Protein AF-A0A3B0T6T6-F1 (afdb_monomer_lite)

Organism: NCBI:txid652676

pLDDT: mean 90.95, std 6.98, range [54.53, 97.38]

Structure (mmCIF, N/CA/C/O backbone):
data_AF-A0A3B0T6T6-F1
#
_entry.id   AF-A0A3B0T6T6-F1
#
loop_
_atom_site.group_PDB
_atom_site.id
_atom_site.type_symbol
_atom_site.label_atom_id
_atom_site.label_alt_id
_atom_site.label_comp_id
_atom_site.label_asym_id
_atom_site.label_entity_id
_atom_site.label_seq_id
_atom_site.pdbx_PDB_ins_code
_atom_site.Cartn_x
_atom_site.Cartn_y
_atom_site.Cartn_z
_atom_site.occupancy
_atom_site.B_iso_or_equiv
_atom_site.auth_seq_id
_atom_site.auth_comp_id
_atom_site.auth_asym_id
_atom_site.auth_atom_id
_atom_site.pdbx_PDB_model_num
ATOM 1 N N . MET A 1 1 ? -4.898 -7.803 -1.084 1.00 91.06 1 MET A N 1
ATOM 2 C CA . MET A 1 1 ? -4.717 -6.424 -1.592 1.00 91.06 1 MET A CA 1
ATOM 3 C C . MET A 1 1 ? -5.351 -6.279 -2.973 1.00 91.06 1 MET A C 1
ATOM 5 O O . MET A 1 1 ? -5.442 -7.237 -3.729 1.00 91.06 1 MET A O 1
ATOM 9 N N . LYS A 1 2 ? -5.809 -5.079 -3.348 1.00 90.06 2 LYS A N 1
ATOM 10 C CA . LYS A 1 2 ? -6.335 -4.778 -4.690 1.00 90.06 2 LYS A CA 1
ATOM 11 C C . LYS A 1 2 ? -5.731 -3.496 -5.231 1.00 90.06 2 LYS A C 1
ATOM 13 O O . LYS A 1 2 ? -5.744 -2.468 -4.557 1.00 90.06 2 LYS A O 1
ATOM 18 N N . LEU A 1 3 ? -5.292 -3.536 -6.482 1.00 90.25 3 LEU A N 1
ATOM 19 C CA . LEU A 1 3 ? -4.770 -2.369 -7.177 1.00 90.25 3 LEU A CA 1
ATOM 20 C C . LEU A 1 3 ? -5.747 -1.898 -8.251 1.00 90.25 3 LEU A C 1
A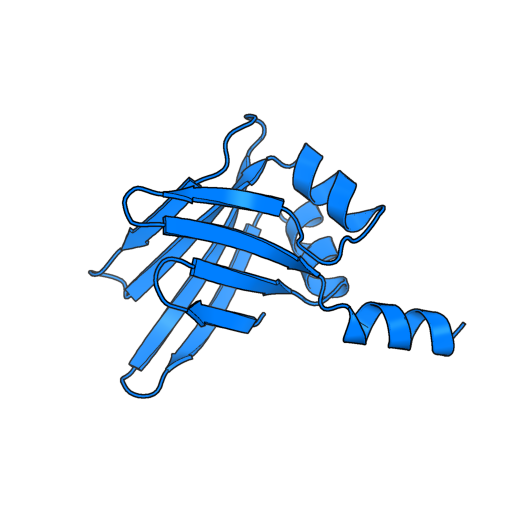TOM 22 O O . LEU A 1 3 ? -6.268 -2.688 -9.037 1.00 90.25 3 LEU A O 1
ATOM 26 N N . LYS A 1 4 ? -5.993 -0.591 -8.287 1.00 89.69 4 LYS A N 1
ATOM 27 C CA . LYS A 1 4 ? -6.828 0.055 -9.294 1.00 89.69 4 LYS A CA 1
ATOM 28 C C . LYS A 1 4 ? -6.023 1.116 -10.025 1.00 89.69 4 LYS A C 1
ATOM 30 O O . LYS A 1 4 ? -5.496 2.036 -9.407 1.00 89.69 4 LYS A O 1
ATOM 35 N N . PHE A 1 5 ? -6.027 1.018 -11.347 1.00 87.75 5 PHE A N 1
ATOM 36 C CA . PHE A 1 5 ? -5.450 2.016 -12.234 1.00 87.75 5 PHE A CA 1
ATOM 37 C C . PHE A 1 5 ? -6.553 2.851 -12.879 1.00 87.75 5 PHE A C 1
ATOM 39 O O . PHE A 1 5 ? -7.545 2.322 -13.383 1.00 87.75 5 PHE A O 1
ATOM 46 N N . ALA A 1 6 ? -6.366 4.162 -12.869 1.00 87.81 6 ALA A N 1
ATOM 47 C CA . ALA A 1 6 ? -7.103 5.123 -13.668 1.00 87.81 6 ALA A CA 1
ATOM 48 C C . ALA A 1 6 ? -6.113 6.147 -14.237 1.00 87.81 6 ALA A C 1
ATOM 50 O O . ALA A 1 6 ? -4.972 6.249 -13.788 1.00 87.81 6 ALA A O 1
ATOM 51 N N . THR A 1 7 ? -6.525 6.903 -15.252 1.00 88.12 7 THR A N 1
ATOM 52 C CA . THR A 1 7 ? -5.667 7.930 -15.853 1.00 88.12 7 THR A CA 1
ATOM 53 C C . THR A 1 7 ? -5.196 8.921 -14.787 1.00 88.12 7 THR A C 1
ATOM 55 O O . THR A 1 7 ? -6.017 9.597 -14.169 1.00 88.12 7 THR A O 1
ATOM 58 N N . GLY A 1 8 ? -3.881 8.980 -14.557 1.00 87.56 8 GLY A N 1
ATOM 59 C CA . GLY A 1 8 ? -3.271 9.839 -13.539 1.00 87.56 8 GLY A CA 1
ATOM 60 C C . GLY A 1 8 ? -3.567 9.438 -12.087 1.00 87.56 8 GLY A C 1
ATOM 61 O O . GLY A 1 8 ? -3.300 10.235 -11.191 1.00 87.56 8 GLY A O 1
ATOM 62 N N . HIS A 1 9 ? -4.122 8.245 -11.827 1.00 91.69 9 HIS A N 1
ATOM 63 C CA . HIS A 1 9 ? -4.420 7.776 -10.469 1.00 91.69 9 HIS A CA 1
ATOM 64 C C . HIS A 1 9 ? -4.129 6.286 -10.274 1.00 91.69 9 HIS A C 1
ATOM 66 O O . HIS A 1 9 ? -4.663 5.436 -10.987 1.00 91.69 9 HIS A O 1
ATOM 72 N N . VAL A 1 10 ? -3.336 5.969 -9.250 1.00 92.00 10 VAL A N 1
ATOM 73 C CA . VAL A 1 10 ? -3.106 4.595 -8.783 1.00 92.00 10 VAL A CA 1
ATOM 74 C C . VAL A 1 10 ? -3.644 4.440 -7.363 1.00 92.00 10 VAL A C 1
ATOM 76 O O . VAL A 1 10 ? -3.260 5.177 -6.464 1.00 92.00 10 VAL A O 1
ATOM 79 N N . SER A 1 11 ? -4.543 3.489 -7.129 1.00 92.94 11 SER A N 1
ATOM 80 C CA . SER A 1 11 ? -5.129 3.263 -5.805 1.00 92.94 11 SER A CA 1
ATOM 81 C C . SER A 1 11 ? -4.865 1.844 -5.328 1.00 92.94 11 SER A C 1
ATOM 83 O O . SER A 1 11 ? -5.239 0.884 -6.000 1.00 92.94 11 SER A O 1
ATOM 85 N N . VAL A 1 12 ? -4.265 1.734 -4.146 1.00 94.25 12 VAL A N 1
ATOM 86 C CA . VAL A 1 12 ? -4.123 0.500 -3.379 1.00 94.25 12 VAL A CA 1
ATOM 87 C C . VAL A 1 12 ? -5.276 0.428 -2.386 1.00 94.25 12 VAL A C 1
ATOM 89 O O . VAL A 1 12 ? -5.503 1.349 -1.599 1.00 94.25 12 VAL A O 1
ATOM 92 N N . ARG A 1 13 ? -6.018 -0.674 -2.425 1.00 94.00 13 ARG A N 1
ATOM 93 C CA . ARG A 1 13 ? -7.007 -1.018 -1.410 1.00 94.00 13 ARG A CA 1
ATOM 94 C C . ARG A 1 13 ? -6.575 -2.268 -0.677 1.00 94.00 13 ARG A C 1
ATOM 96 O O . ARG A 1 13 ? -6.262 -3.271 -1.313 1.00 94.00 13 ARG A O 1
ATOM 103 N N . VAL A 1 14 ? -6.591 -2.193 0.640 1.00 94.56 14 VAL A N 1
ATOM 104 C CA . VAL A 1 14 ? -6.263 -3.309 1.526 1.00 94.56 14 VAL A CA 1
ATOM 105 C C . VAL A 1 14 ? -7.461 -3.634 2.402 1.00 94.56 14 VAL A C 1
ATOM 107 O O . VAL A 1 14 ? -8.296 -2.770 2.678 1.00 94.56 14 VAL A O 1
ATOM 110 N N . GLU A 1 15 ? -7.568 -4.884 2.819 1.00 94.56 15 GLU A N 1
ATOM 111 C CA . GLU A 1 15 ? -8.506 -5.272 3.870 1.00 94.56 15 GLU A CA 1
ATOM 112 C C . GLU A 1 15 ? -8.046 -4.716 5.224 1.00 94.56 15 GLU A C 1
ATOM 114 O O . GLU A 1 15 ? -6.889 -4.321 5.404 1.00 94.56 15 GLU A O 1
ATOM 119 N N . LEU A 1 16 ? -8.944 -4.672 6.207 1.00 92.81 16 LEU A N 1
ATOM 120 C CA . LEU A 1 16 ? -8.608 -4.169 7.535 1.00 92.81 16 LEU A CA 1
ATOM 121 C C . LEU A 1 16 ? -7.506 -5.015 8.190 1.00 92.81 16 LEU A C 1
ATOM 123 O O . LEU A 1 16 ? -6.607 -4.463 8.822 1.00 92.81 16 LEU A O 1
ATOM 127 N N . ALA A 1 17 ? -7.548 -6.337 8.009 1.00 93.56 17 ALA A N 1
ATOM 128 C CA . ALA A 1 17 ? -6.528 -7.255 8.517 1.00 93.56 17 ALA A CA 1
ATOM 129 C C . ALA A 1 17 ? -5.151 -7.006 7.874 1.00 93.56 17 ALA A C 1
ATOM 131 O O . ALA A 1 17 ? -4.137 -6.975 8.565 1.00 93.56 17 ALA A O 1
ATOM 132 N N . GLU A 1 18 ? -5.116 -6.745 6.568 1.00 95.38 18 GLU A N 1
ATOM 133 C CA . GLU A 1 18 ? -3.890 -6.405 5.838 1.00 95.38 18 GLU A CA 1
ATOM 134 C C . GLU A 1 18 ? -3.313 -5.059 6.291 1.00 95.38 18 GLU A C 1
ATOM 136 O O . GLU A 1 18 ? -2.101 -4.913 6.419 1.00 95.38 18 GLU A O 1
ATOM 141 N N . MET A 1 19 ? -4.169 -4.077 6.590 1.00 94.94 19 MET A N 1
ATOM 142 C CA . MET A 1 19 ? -3.736 -2.795 7.151 1.00 94.94 19 MET A CA 1
ATOM 143 C C . MET A 1 19 ? -3.136 -2.9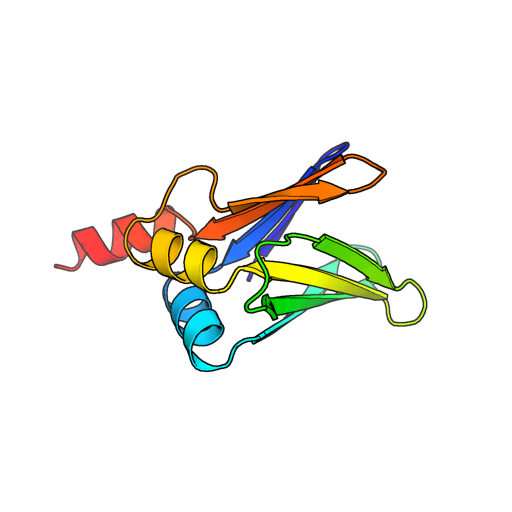62 8.558 1.00 94.94 19 MET A C 1
ATOM 145 O O . MET A 1 19 ? -2.132 -2.329 8.882 1.00 94.94 19 MET A O 1
ATOM 149 N N . GLN A 1 20 ? -3.711 -3.838 9.391 1.00 95.38 20 GLN A N 1
ATOM 150 C CA . GLN A 1 20 ? -3.146 -4.189 10.704 1.00 95.38 20 GLN A CA 1
ATOM 151 C C . GLN A 1 20 ? -1.794 -4.890 10.565 1.00 95.38 20 GLN A C 1
ATOM 153 O O . GLN A 1 20 ? -0.861 -4.592 11.316 1.00 95.38 20 GLN A O 1
ATOM 158 N N . GLN A 1 21 ? -1.677 -5.790 9.588 1.00 96.00 21 GLN A N 1
ATOM 159 C CA . GLN A 1 21 ? -0.419 -6.446 9.269 1.00 96.00 21 GLN A CA 1
ATOM 160 C C . GLN A 1 21 ? 0.628 -5.426 8.807 1.00 96.00 21 GLN A C 1
ATOM 162 O O . GLN A 1 21 ? 1.731 -5.419 9.337 1.00 96.00 21 GLN A O 1
ATOM 167 N N . LEU A 1 22 ? 0.270 -4.501 7.913 1.00 96.62 22 LEU A N 1
ATOM 168 C CA . LEU A 1 22 ? 1.163 -3.443 7.435 1.00 96.62 22 LEU A CA 1
ATOM 169 C C . LEU A 1 22 ? 1.717 -2.583 8.582 1.00 96.62 22 LEU A C 1
ATOM 171 O O . LEU A 1 22 ? 2.910 -2.288 8.605 1.00 96.62 22 LEU A O 1
ATOM 175 N N . VAL A 1 23 ? 0.878 -2.193 9.548 1.00 96.00 23 VAL A N 1
ATOM 176 C CA . VAL A 1 23 ? 1.329 -1.441 10.734 1.00 96.00 23 VAL A CA 1
ATOM 177 C C . VAL A 1 23 ? 2.284 -2.277 11.591 1.00 96.00 23 VAL A C 1
ATOM 179 O O . VAL A 1 23 ? 3.297 -1.757 12.061 1.00 96.00 23 VAL A O 1
ATOM 182 N N . THR A 1 24 ? 1.996 -3.569 11.755 1.00 96.31 24 THR A N 1
ATOM 183 C CA . THR A 1 24 ? 2.777 -4.489 12.597 1.00 96.31 24 THR A CA 1
ATOM 184 C C . THR A 1 24 ? 4.139 -4.819 11.983 1.00 96.31 24 THR A C 1
ATOM 186 O O . THR A 1 24 ? 5.168 -4.664 12.638 1.00 96.31 24 THR A O 1
ATOM 189 N N . ASP A 1 25 ? 4.148 -5.224 10.716 1.00 96.88 25 ASP A N 1
ATOM 190 C CA . ASP A 1 25 ? 5.327 -5.720 10.002 1.00 96.88 25 ASP A CA 1
ATOM 191 C C . ASP A 1 25 ? 6.137 -4.573 9.368 1.00 96.88 25 ASP A C 1
ATOM 193 O O . ASP A 1 25 ? 7.304 -4.731 9.005 1.00 96.88 25 ASP A O 1
ATOM 197 N N . GLY A 1 26 ? 5.521 -3.397 9.212 1.00 96.56 26 GLY A N 1
ATOM 198 C CA . GLY A 1 26 ? 6.105 -2.229 8.550 1.00 96.56 26 GLY A CA 1
ATOM 199 C C . GLY A 1 26 ? 6.152 -2.331 7.025 1.00 96.56 26 GLY A C 1
ATOM 200 O O . GLY A 1 26 ? 6.540 -1.369 6.365 1.00 96.56 26 GLY A O 1
ATOM 201 N N . ASN A 1 27 ? 5.757 -3.467 6.454 1.00 96.62 27 ASN A N 1
ATOM 202 C CA . ASN A 1 27 ? 5.594 -3.644 5.022 1.00 96.62 27 ASN A CA 1
ATOM 203 C C . ASN A 1 27 ? 4.492 -4.665 4.710 1.00 96.62 27 ASN A C 1
ATOM 205 O O . ASN A 1 27 ? 4.091 -5.450 5.564 1.00 96.62 27 ASN A O 1
ATOM 209 N N . LEU A 1 28 ? 4.008 -4.632 3.474 1.00 96.69 28 LEU A N 1
ATOM 210 C CA . LEU A 1 28 ? 3.064 -5.588 2.917 1.00 96.69 28 LEU A CA 1
ATOM 211 C C . LEU A 1 28 ? 3.395 -5.785 1.437 1.00 96.69 28 LEU A C 1
ATOM 213 O O . LEU A 1 28 ? 3.603 -4.806 0.719 1.00 96.69 28 LEU A O 1
ATOM 217 N N . SER A 1 29 ? 3.431 -7.029 0.964 1.00 95.81 29 SER A N 1
ATOM 218 C CA . SER A 1 29 ? 3.722 -7.328 -0.440 1.00 95.81 29 SER A CA 1
ATOM 219 C C . SER A 1 29 ? 2.781 -8.372 -1.016 1.00 95.81 29 SER A C 1
ATOM 221 O O . SER A 1 29 ? 2.554 -9.402 -0.384 1.00 95.81 29 SER A O 1
ATOM 223 N N . GLU A 1 30 ? 2.314 -8.157 -2.241 1.00 95.19 30 GLU A N 1
ATOM 224 C CA . GLU A 1 30 ? 1.461 -9.111 -2.947 1.00 95.19 30 GLU A CA 1
ATOM 225 C C . GLU A 1 30 ? 1.752 -9.105 -4.447 1.00 95.19 30 GLU A C 1
ATOM 227 O O . GLU A 1 30 ? 2.081 -8.074 -5.029 1.00 95.19 30 GLU A O 1
ATOM 232 N N . THR A 1 31 ? 1.630 -10.265 -5.089 1.00 94.38 31 THR A N 1
ATOM 233 C CA . THR A 1 31 ? 1.702 -10.374 -6.549 1.00 94.38 31 THR A CA 1
ATOM 234 C C . THR A 1 31 ? 0.293 -10.361 -7.126 1.00 94.38 31 THR A C 1
ATOM 236 O O . THR A 1 31 ? -0.521 -11.215 -6.789 1.00 94.38 31 THR A O 1
ATOM 239 N N . ILE A 1 32 ? 0.014 -9.407 -8.011 1.00 90.81 32 ILE A N 1
ATOM 240 C CA . ILE A 1 32 ? -1.286 -9.238 -8.662 1.00 90.81 32 ILE A CA 1
ATOM 241 C C . ILE A 1 32 ? -1.170 -9.673 -10.121 1.00 90.81 32 ILE A C 1
ATOM 243 O O . ILE A 1 32 ? -0.318 -9.176 -10.862 1.00 90.81 32 ILE A O 1
ATOM 247 N N . GLU A 1 33 ? -2.051 -10.574 -10.550 1.00 89.88 33 GLU A N 1
ATOM 248 C CA . GLU A 1 33 ? -2.164 -10.944 -11.959 1.00 89.88 33 GLU A CA 1
ATOM 249 C C . GLU A 1 33 ? -2.893 -9.856 -12.760 1.00 89.88 33 GLU A C 1
ATOM 251 O O . GLU A 1 33 ? -3.964 -9.371 -12.392 1.00 89.88 33 GLU A O 1
ATOM 256 N N . LEU A 1 34 ? -2.298 -9.478 -13.886 1.00 84.56 34 LEU A N 1
ATOM 257 C CA . LEU A 1 34 ? -2.810 -8.522 -14.857 1.00 84.56 34 LEU A CA 1
ATOM 258 C C . LEU A 1 34 ? -3.007 -9.228 -16.205 1.00 84.56 34 LEU A C 1
ATOM 260 O O . LEU A 1 34 ? -2.408 -10.265 -16.482 1.00 84.56 34 LEU A O 1
ATOM 264 N N . ALA A 1 35 ? -3.780 -8.619 -17.107 1.00 81.25 35 ALA A N 1
ATOM 265 C CA . ALA A 1 35 ? -4.101 -9.180 -18.428 1.00 81.25 35 ALA A CA 1
ATOM 266 C C . ALA A 1 35 ? -2.897 -9.349 -19.395 1.00 81.25 35 ALA A C 1
ATOM 268 O O . ALA A 1 35 ? -3.089 -9.661 -20.566 1.00 81.25 35 ALA A O 1
ATOM 269 N N . GLY A 1 36 ? -1.662 -9.152 -18.927 1.00 82.12 36 GLY A N 1
ATOM 270 C CA . GLY A 1 36 ? -0.429 -9.320 -19.700 1.00 82.12 36 GLY A CA 1
ATOM 271 C C . GLY A 1 36 ? 0.779 -9.776 -18.875 1.00 82.12 36 GLY A C 1
ATOM 272 O O . GLY A 1 36 ? 1.896 -9.710 -19.376 1.00 82.12 36 GLY A O 1
ATOM 273 N N . GLY A 1 37 ? 0.581 -10.209 -17.625 1.00 87.75 37 GLY A N 1
ATOM 274 C CA . GLY A 1 37 ? 1.664 -10.635 -16.736 1.00 87.75 37 GLY A CA 1
ATOM 275 C C . GLY A 1 37 ? 1.312 -10.470 -15.262 1.00 87.75 37 GLY A C 1
ATOM 276 O O . GLY A 1 37 ? 0.194 -10.100 -14.921 1.00 87.75 37 GLY A O 1
ATOM 277 N N . ALA A 1 38 ? 2.278 -10.726 -14.389 1.00 90.88 38 ALA A N 1
ATOM 278 C CA . ALA A 1 38 ? 2.152 -10.479 -12.960 1.00 90.88 38 ALA A CA 1
ATOM 279 C C . ALA A 1 38 ? 2.915 -9.208 -12.578 1.00 90.88 38 ALA A C 1
ATOM 281 O O . ALA A 1 38 ? 3.942 -8.891 -13.181 1.00 90.88 38 ALA A O 1
ATOM 282 N N . MET A 1 39 ? 2.413 -8.490 -11.580 1.00 93.12 39 MET A N 1
ATOM 283 C CA . MET A 1 39 ? 3.081 -7.323 -11.021 1.00 93.12 39 MET A CA 1
ATOM 284 C C . MET A 1 39 ? 3.143 -7.449 -9.504 1.00 93.12 39 MET A C 1
ATOM 286 O O . MET A 1 39 ? 2.135 -7.737 -8.859 1.00 93.12 39 MET A O 1
ATOM 290 N N . THR A 1 40 ? 4.316 -7.207 -8.935 1.00 95.31 40 THR A N 1
ATOM 291 C CA . THR A 1 40 ? 4.497 -7.195 -7.483 1.00 95.31 40 THR A CA 1
ATOM 292 C C . THR A 1 40 ? 4.148 -5.814 -6.949 1.00 95.31 40 THR A C 1
ATOM 294 O O . THR A 1 40 ? 4.668 -4.806 -7.420 1.00 95.31 40 THR A O 1
ATOM 297 N N . VAL A 1 41 ? 3.274 -5.748 -5.955 1.00 95.56 41 VAL A N 1
ATOM 298 C CA . VAL A 1 41 ? 2.978 -4.534 -5.199 1.00 95.56 41 VAL A CA 1
ATOM 299 C C . VAL A 1 41 ? 3.659 -4.639 -3.849 1.00 95.56 41 VAL A C 1
ATOM 301 O O . VAL A 1 41 ? 3.478 -5.632 -3.152 1.00 95.56 41 VAL A O 1
ATOM 304 N N . VAL A 1 42 ? 4.418 -3.614 -3.476 1.00 96.56 42 VAL A N 1
ATOM 305 C CA . VAL A 1 42 ? 5.033 -3.492 -2.153 1.00 96.56 42 VAL A CA 1
ATOM 306 C C . VAL A 1 42 ? 4.574 -2.185 -1.529 1.00 96.56 42 VAL A C 1
ATOM 308 O O . VAL A 1 42 ? 4.685 -1.128 -2.142 1.00 96.56 42 VAL A O 1
ATOM 311 N N . VAL A 1 43 ? 4.063 -2.249 -0.308 1.00 97.19 43 VAL A N 1
ATOM 312 C CA . VAL A 1 43 ? 3.714 -1.093 0.513 1.00 97.19 43 VAL A CA 1
ATOM 313 C C . VAL A 1 43 ? 4.629 -1.109 1.727 1.00 97.19 43 VAL A C 1
ATOM 315 O O . VAL A 1 43 ? 4.666 -2.105 2.440 1.00 97.19 43 VAL A O 1
ATOM 318 N N . SER A 1 44 ? 5.350 -0.022 1.969 1.00 97.38 44 SER A N 1
ATOM 319 C CA . SER A 1 44 ? 6.298 0.107 3.076 1.00 97.38 44 SER A CA 1
ATOM 320 C C . SER A 1 44 ? 5.987 1.337 3.916 1.00 97.38 44 SER A C 1
ATOM 322 O O . SER A 1 44 ? 5.561 2.372 3.397 1.00 97.38 44 SER A O 1
ATOM 324 N N . LEU A 1 45 ? 6.228 1.227 5.218 1.00 97.31 45 LEU A N 1
ATOM 325 C CA . LEU A 1 45 ? 6.092 2.328 6.160 1.00 97.31 45 LEU A CA 1
ATOM 326 C C . LEU A 1 45 ? 7.446 2.964 6.454 1.00 97.31 45 LEU A C 1
ATOM 328 O O . LEU A 1 45 ? 8.449 2.267 6.603 1.00 97.31 45 LEU A O 1
ATOM 332 N N . VAL A 1 46 ? 7.447 4.285 6.575 1.00 96.81 46 VAL A N 1
ATOM 333 C CA . VAL A 1 46 ? 8.604 5.088 6.987 1.00 96.81 46 VAL A CA 1
ATOM 334 C C . VAL A 1 46 ? 8.226 5.993 8.152 1.00 96.81 46 VAL A C 1
ATOM 336 O O . VAL A 1 46 ? 7.043 6.263 8.370 1.00 96.81 46 VAL A O 1
ATOM 339 N N . ASP A 1 47 ? 9.214 6.452 8.913 1.00 94.56 47 ASP A N 1
ATOM 340 C CA . ASP A 1 47 ? 8.972 7.356 10.043 1.00 94.56 47 ASP A CA 1
ATOM 341 C C . ASP A 1 47 ? 8.943 8.827 9.594 1.00 94.56 47 ASP A C 1
ATOM 343 O O . ASP A 1 47 ? 8.389 9.687 10.280 1.00 94.56 47 ASP A O 1
ATOM 347 N N . GLU A 1 48 ? 9.505 9.123 8.421 1.00 94.44 48 GLU A N 1
ATOM 348 C CA . GLU A 1 48 ? 9.441 10.430 7.786 1.00 94.44 48 GLU A CA 1
ATOM 349 C C . GLU A 1 48 ? 8.032 10.750 7.263 1.00 94.44 48 GLU A C 1
ATOM 351 O O . GLU A 1 48 ? 7.312 9.887 6.760 1.00 94.44 48 GLU A O 1
ATOM 356 N N . ASP A 1 49 ? 7.656 12.031 7.304 1.00 92.44 49 ASP A N 1
ATOM 357 C CA . ASP A 1 49 ? 6.397 12.532 6.738 1.00 92.44 49 ASP A CA 1
ATOM 358 C C . ASP A 1 49 ? 6.493 12.676 5.207 1.00 92.44 49 ASP A C 1
ATOM 360 O O . ASP A 1 49 ? 6.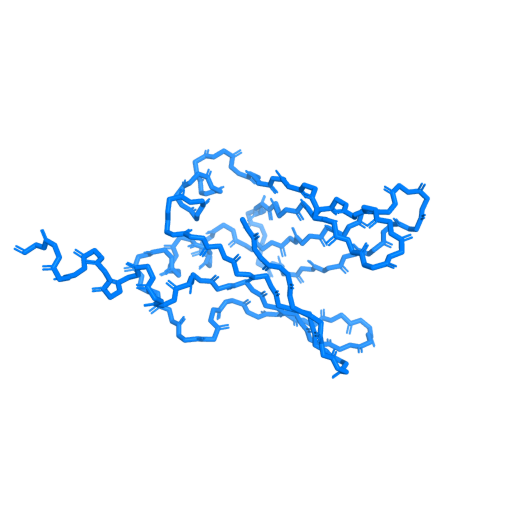446 13.768 4.638 1.00 92.44 49 ASP A O 1
ATOM 364 N N . ILE A 1 50 ? 6.740 11.550 4.535 1.00 91.81 50 ILE A N 1
ATOM 365 C CA . ILE A 1 50 ? 6.883 11.445 3.086 1.00 91.81 50 ILE A CA 1
ATOM 366 C C . ILE A 1 50 ? 6.026 10.284 2.582 1.00 91.81 50 ILE A C 1
ATOM 368 O O . ILE A 1 50 ? 6.157 9.146 3.031 1.00 91.81 50 ILE A O 1
ATOM 372 N N . ALA A 1 51 ? 5.191 10.566 1.583 1.00 93.56 51 ALA A N 1
ATOM 373 C CA . ALA A 1 51 ? 4.547 9.548 0.768 1.00 93.56 51 ALA A CA 1
ATOM 374 C C . ALA A 1 51 ? 5.194 9.531 -0.621 1.00 93.56 51 ALA A C 1
ATOM 376 O O . ALA A 1 51 ? 5.363 10.587 -1.233 1.00 93.56 51 ALA A O 1
ATOM 377 N N . ASN A 1 52 ? 5.526 8.349 -1.143 1.00 94.50 52 ASN A N 1
ATOM 378 C CA . ASN A 1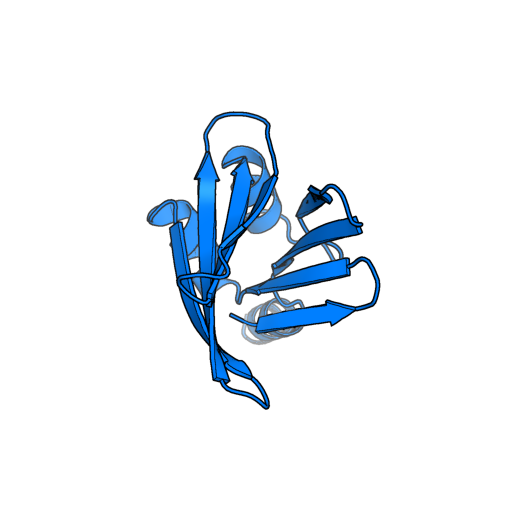 52 ? 6.094 8.218 -2.485 1.00 94.50 52 ASN A CA 1
ATOM 379 C C . ASN A 1 52 ? 5.605 6.953 -3.203 1.00 94.50 52 ASN A C 1
ATOM 381 O O . ASN A 1 52 ? 5.208 5.977 -2.568 1.00 94.50 52 ASN A O 1
ATOM 385 N N . MET A 1 53 ? 5.678 6.962 -4.532 1.00 93.94 53 MET A N 1
ATOM 386 C CA . MET A 1 53 ? 5.402 5.812 -5.385 1.00 93.94 53 MET A CA 1
ATOM 387 C C . MET A 1 53 ? 6.492 5.691 -6.450 1.00 93.94 53 MET A C 1
ATOM 389 O O . MET A 1 53 ? 6.823 6.670 -7.116 1.00 93.94 53 MET A O 1
ATOM 393 N N . LEU A 1 54 ? 7.009 4.480 -6.651 1.00 92.69 54 LEU A N 1
ATOM 394 C CA . LEU A 1 54 ? 7.977 4.182 -7.702 1.00 92.69 54 LEU A CA 1
ATOM 395 C C . LEU A 1 54 ? 7.601 2.891 -8.427 1.00 92.69 54 LEU A C 1
ATOM 397 O O . LEU A 1 54 ? 7.215 1.909 -7.800 1.00 92.69 54 LEU A O 1
ATOM 401 N N . PHE A 1 55 ? 7.754 2.888 -9.748 1.00 91.19 55 PHE A N 1
ATOM 402 C CA . PHE A 1 55 ? 7.638 1.683 -10.560 1.00 91.19 55 PHE A CA 1
ATOM 403 C C . PHE A 1 55 ? 9.024 1.243 -11.042 1.00 91.19 55 PHE A C 1
ATOM 405 O O . PHE A 1 55 ? 9.727 2.023 -11.685 1.00 91.19 55 PHE A O 1
ATOM 412 N N . ASP A 1 56 ? 9.401 0.000 -10.744 1.00 93.25 56 ASP A N 1
ATOM 413 C CA . ASP A 1 56 ? 10.593 -0.657 -11.278 1.00 93.25 56 ASP A CA 1
ATOM 414 C C . ASP A 1 56 ? 10.203 -1.593 -12.438 1.00 93.25 56 ASP A C 1
ATOM 416 O O . ASP A 1 56 ? 9.646 -2.676 -12.208 1.00 93.25 56 ASP A O 1
ATOM 420 N N . PRO A 1 57 ? 10.508 -1.216 -13.694 1.00 89.06 57 PRO A N 1
ATOM 421 C CA . PRO A 1 57 ? 10.157 -2.016 -14.860 1.00 89.06 57 PRO A CA 1
ATOM 422 C C . PRO A 1 57 ? 10.985 -3.301 -14.984 1.00 89.06 57 PRO A C 1
ATOM 424 O O . PRO A 1 57 ? 10.553 -4.216 -15.680 1.00 89.06 57 PRO A O 1
ATOM 427 N N . ASN A 1 58 ? 12.152 -3.400 -14.335 1.00 91.69 58 ASN A N 1
ATOM 428 C CA . ASN A 1 58 ? 13.015 -4.581 -14.459 1.00 91.69 58 ASN A CA 1
ATOM 429 C C . ASN A 1 58 ? 12.464 -5.773 -13.676 1.00 91.69 58 ASN A C 1
ATOM 431 O O . ASN A 1 58 ? 12.630 -6.919 -14.086 1.00 91.69 58 ASN A O 1
ATOM 435 N N . THR A 1 59 ? 11.814 -5.494 -12.546 1.00 91.06 59 THR A N 1
ATOM 436 C CA . THR A 1 59 ? 11.226 -6.507 -11.660 1.00 91.06 59 THR A CA 1
ATOM 437 C C . THR A 1 59 ? 9.702 -6.557 -11.742 1.00 91.06 59 THR A C 1
ATOM 439 O O . THR A 1 59 ? 9.092 -7.379 -11.065 1.00 91.06 59 THR A O 1
ATOM 442 N N . ALA A 1 60 ? 9.087 -5.694 -12.562 1.00 92.50 60 ALA A N 1
ATOM 443 C CA . ALA A 1 60 ? 7.643 -5.472 -12.593 1.00 92.50 60 ALA A CA 1
ATOM 444 C C . ALA A 1 60 ? 7.078 -5.215 -11.183 1.00 92.50 60 ALA A C 1
ATOM 446 O O . ALA A 1 60 ? 6.068 -5.798 -10.784 1.00 92.50 60 ALA A O 1
ATOM 447 N N . THR A 1 61 ? 7.751 -4.345 -10.424 1.00 94.88 61 THR A N 1
ATOM 448 C CA . THR A 1 61 ? 7.375 -4.012 -9.046 1.00 94.88 61 THR A CA 1
ATOM 449 C C . THR A 1 61 ? 6.897 -2.573 -8.956 1.00 94.88 61 THR A C 1
ATOM 451 O O . THR A 1 61 ? 7.552 -1.659 -9.451 1.00 94.88 61 THR A O 1
ATOM 454 N N . ILE A 1 62 ? 5.778 -2.351 -8.275 1.00 94.25 62 ILE A N 1
ATOM 455 C CA . ILE A 1 62 ? 5.341 -1.026 -7.846 1.00 94.25 62 ILE A CA 1
ATOM 456 C C . ILE A 1 62 ? 5.493 -0.917 -6.328 1.00 94.25 62 ILE A C 1
ATOM 458 O O . ILE A 1 62 ? 4.924 -1.697 -5.566 1.00 94.25 62 ILE A O 1
ATOM 462 N N . GLY A 1 63 ? 6.310 0.038 -5.900 1.00 95.38 63 GLY A N 1
ATOM 463 C CA . GLY A 1 63 ? 6.553 0.353 -4.502 1.00 95.38 63 GLY A CA 1
ATOM 464 C C . GLY A 1 63 ? 5.762 1.581 -4.079 1.00 95.38 63 GLY A C 1
ATOM 465 O O . GLY A 1 63 ? 5.787 2.602 -4.767 1.00 95.38 63 GLY A O 1
ATOM 466 N N . PHE A 1 64 ? 5.107 1.494 -2.929 1.00 96.50 64 PHE A N 1
ATOM 467 C CA . PHE A 1 64 ? 4.471 2.606 -2.242 1.00 96.50 64 PHE A CA 1
ATOM 468 C C . PHE A 1 64 ? 5.129 2.796 -0.883 1.00 96.50 64 PHE A C 1
ATOM 470 O O . PHE A 1 64 ? 5.357 1.833 -0.155 1.00 96.50 64 PHE A O 1
ATOM 477 N N . VAL A 1 65 ? 5.395 4.043 -0.533 1.00 96.00 65 VAL A N 1
ATOM 478 C CA . VAL A 1 65 ? 5.911 4.439 0.772 1.00 96.00 65 VAL A CA 1
ATOM 479 C C . VAL A 1 65 ? 4.904 5.383 1.405 1.00 96.00 65 VAL A C 1
ATOM 481 O O . VAL A 1 65 ? 4.457 6.321 0.743 1.00 96.00 65 VAL A O 1
ATOM 484 N N . TYR A 1 66 ? 4.555 5.135 2.666 1.00 96.69 66 TYR A N 1
ATOM 485 C CA . TYR A 1 66 ? 3.676 6.002 3.448 1.00 96.69 66 TYR A CA 1
ATOM 486 C C . TYR A 1 66 ? 4.245 6.261 4.846 1.00 96.69 66 TYR A C 1
ATOM 488 O O . TYR A 1 66 ? 4.875 5.366 5.418 1.00 96.69 66 TYR A O 1
ATOM 496 N N . PRO A 1 67 ? 3.966 7.430 5.448 1.00 97.06 67 PRO A N 1
ATOM 497 C CA . PRO A 1 67 ? 4.313 7.683 6.839 1.00 97.06 67 PRO A CA 1
ATOM 498 C C . PRO A 1 67 ? 3.554 6.724 7.757 1.00 97.06 67 PRO A C 1
ATOM 500 O O . PRO A 1 67 ? 2.321 6.649 7.706 1.00 97.06 67 PRO A O 1
ATOM 503 N N . ARG A 1 68 ? 4.268 6.035 8.648 1.00 96.81 68 ARG A N 1
ATOM 504 C CA . ARG A 1 68 ? 3.678 5.159 9.667 1.00 96.81 68 ARG A CA 1
ATOM 505 C C . ARG A 1 68 ? 2.573 5.859 10.473 1.00 96.81 68 ARG A C 1
ATOM 507 O O . ARG A 1 68 ? 1.487 5.282 10.553 1.00 96.81 68 ARG A O 1
ATOM 514 N N . PRO A 1 69 ? 2.755 7.099 10.979 1.00 96.25 69 PRO A N 1
ATOM 515 C CA . PRO A 1 69 ? 1.706 7.774 11.745 1.00 96.25 69 PRO A CA 1
ATOM 516 C C . PRO A 1 69 ? 0.417 8.002 10.944 1.00 96.25 69 PRO A C 1
ATOM 518 O O . PRO A 1 69 ? -0.679 7.947 11.499 1.00 96.25 69 PRO A O 1
ATOM 521 N N . ALA A 1 70 ? 0.526 8.234 9.630 1.00 95.50 70 ALA A N 1
ATOM 522 C CA . ALA A 1 70 ? -0.636 8.411 8.763 1.00 95.50 70 ALA A CA 1
ATOM 523 C C . ALA A 1 70 ? -1.400 7.091 8.572 1.00 95.50 70 ALA A C 1
ATOM 525 O O . ALA A 1 70 ? -2.630 7.080 8.614 1.00 95.50 70 ALA A O 1
ATOM 526 N N . VAL A 1 71 ? -0.676 5.979 8.412 1.00 96.19 71 VAL A N 1
ATOM 527 C CA . VAL A 1 71 ? -1.253 4.629 8.287 1.00 96.19 71 VAL A CA 1
ATOM 528 C C . VAL A 1 71 ? -1.924 4.184 9.581 1.00 96.19 71 VAL A C 1
ATOM 530 O O . VAL A 1 71 ? -3.040 3.673 9.539 1.00 96.19 71 VAL A O 1
ATOM 533 N N . GLU A 1 72 ? -1.315 4.451 10.734 1.00 95.81 72 GLU A N 1
ATOM 534 C CA . GLU A 1 72 ? -1.925 4.192 12.042 1.00 95.81 72 GLU A CA 1
ATOM 535 C C . GLU A 1 72 ? -3.195 5.027 12.266 1.00 95.81 72 GLU A C 1
ATOM 537 O O . GLU A 1 72 ? -4.203 4.507 12.751 1.00 95.81 72 GLU A O 1
ATOM 542 N N . ALA A 1 73 ? -3.186 6.305 11.871 1.00 94.62 73 ALA A N 1
ATOM 543 C CA . ALA A 1 73 ? -4.361 7.170 11.962 1.00 94.62 73 ALA A CA 1
ATOM 544 C C . ALA A 1 73 ? -5.511 6.689 11.060 1.00 94.62 73 ALA A C 1
ATOM 546 O O . ALA A 1 73 ? -6.665 6.668 11.495 1.00 94.62 73 ALA A O 1
ATOM 547 N N . GLU A 1 74 ? -5.203 6.266 9.832 1.00 94.56 74 GLU A N 1
ATOM 548 C CA . GLU A 1 74 ? -6.178 5.679 8.908 1.00 94.56 74 GLU A CA 1
ATOM 549 C C . GLU A 1 74 ? -6.702 4.333 9.427 1.00 94.56 74 GLU A C 1
ATOM 551 O O . GLU A 1 74 ? -7.897 4.074 9.342 1.00 94.56 74 GLU A O 1
ATOM 556 N N . LEU A 1 75 ? -5.855 3.497 10.036 1.00 94.19 75 LEU A N 1
ATOM 557 C CA . LEU A 1 75 ? -6.287 2.249 10.669 1.00 94.19 75 LEU A CA 1
ATOM 558 C C . LEU A 1 75 ? -7.252 2.505 11.838 1.00 94.19 75 LEU A C 1
ATOM 560 O O . LEU A 1 75 ? -8.257 1.808 11.979 1.00 94.19 75 LEU A O 1
ATOM 564 N N . ALA A 1 76 ? -6.970 3.515 12.664 1.00 92.75 76 ALA A N 1
ATOM 565 C CA . ALA A 1 76 ? -7.813 3.883 13.798 1.00 92.75 76 ALA A CA 1
ATOM 566 C C . ALA A 1 76 ? -9.140 4.529 13.367 1.00 92.75 76 ALA A C 1
ATOM 568 O O . ALA A 1 76 ? -10.174 4.329 14.011 1.00 92.75 76 ALA A O 1
ATOM 569 N N . LYS A 1 77 ? -9.123 5.319 12.289 1.00 91.81 77 LYS A N 1
ATOM 570 C CA . LYS A 1 77 ? -10.304 5.993 11.746 1.00 91.81 77 LYS A CA 1
ATOM 571 C C . LYS A 1 77 ? -10.309 5.919 10.216 1.00 91.81 77 LYS A C 1
ATOM 573 O O . LYS A 1 77 ? -9.943 6.896 9.558 1.00 91.81 77 LYS A O 1
ATOM 578 N N . PRO A 1 78 ? -10.800 4.803 9.658 1.00 91.25 78 PRO A N 1
ATOM 579 C CA . PRO A 1 78 ? -10.772 4.592 8.220 1.00 91.25 78 PRO A CA 1
ATOM 580 C C . PRO A 1 78 ? -11.594 5.635 7.472 1.00 91.25 78 PRO A C 1
ATOM 582 O O . PRO A 1 78 ? -12.711 5.992 7.866 1.00 91.25 78 PRO A O 1
ATOM 585 N N . SER A 1 79 ? -11.038 6.127 6.374 1.00 89.12 79 SER A N 1
ATOM 586 C CA . SER A 1 79 ? -11.616 7.166 5.545 1.00 89.12 79 SER A CA 1
ATOM 587 C C . SER A 1 79 ? -11.944 6.634 4.152 1.00 89.12 79 SER A C 1
ATOM 589 O O . SER A 1 79 ? -11.413 5.640 3.664 1.00 89.12 79 SER A O 1
ATOM 591 N N . ARG A 1 80 ? -12.868 7.309 3.462 1.00 84.44 80 ARG A N 1
ATOM 592 C CA . ARG A 1 80 ? -13.299 6.879 2.122 1.00 84.44 80 ARG A CA 1
ATOM 593 C C . ARG A 1 80 ? -12.183 6.990 1.077 1.00 84.44 80 ARG A C 1
ATOM 595 O O . ARG A 1 80 ? -12.202 6.253 0.091 1.00 84.44 80 ARG A O 1
ATOM 602 N N . ASN A 1 81 ? -11.286 7.954 1.262 1.00 83.12 81 ASN A N 1
ATOM 603 C CA . ASN A 1 81 ? -10.255 8.303 0.288 1.00 83.12 81 ASN A CA 1
ATOM 604 C C . ASN A 1 81 ? -8.870 7.782 0.691 1.00 83.12 81 ASN A C 1
ATOM 606 O O . ASN A 1 81 ? -7.998 7.705 -0.174 1.00 83.12 81 ASN A O 1
ATOM 610 N N . GLY A 1 82 ? -8.696 7.395 1.957 1.00 91.25 82 GLY A N 1
ATOM 611 C CA . GLY A 1 82 ? -7.440 6.910 2.495 1.00 91.25 82 GLY A CA 1
ATOM 612 C C . GLY A 1 82 ? -6.352 7.978 2.539 1.00 91.25 82 GLY A C 1
ATOM 613 O O . GLY A 1 82 ? -6.616 9.182 2.579 1.00 91.25 82 GLY A O 1
ATOM 614 N N . ILE A 1 83 ? -5.113 7.509 2.491 1.00 94.44 83 ILE A N 1
ATOM 615 C CA . ILE A 1 83 ? -3.891 8.306 2.522 1.00 94.44 83 ILE A CA 1
ATOM 616 C C . ILE A 1 83 ? -3.451 8.538 1.083 1.00 94.44 83 ILE A C 1
ATOM 618 O O . ILE A 1 83 ? -3.286 7.580 0.331 1.00 94.44 83 ILE A O 1
ATOM 622 N N . GLY A 1 84 ? -3.284 9.798 0.689 1.00 92.88 84 GLY A N 1
ATOM 623 C CA . GLY A 1 84 ? -2.920 10.181 -0.674 1.00 92.88 84 GLY A CA 1
ATOM 624 C C . GLY A 1 84 ? -1.510 10.755 -0.784 1.00 92.88 84 GLY A C 1
ATOM 625 O O . GLY A 1 84 ? -0.991 11.328 0.169 1.00 92.88 84 GLY A O 1
ATOM 626 N N . GLY A 1 85 ? -0.929 10.655 -1.977 1.00 91.81 85 GLY A N 1
ATOM 627 C CA . GLY A 1 85 ? 0.332 11.290 -2.344 1.00 91.81 85 GLY A CA 1
ATOM 628 C C . GLY A 1 85 ? 0.380 11.656 -3.828 1.00 91.81 85 GLY A C 1
ATOM 629 O O . GLY A 1 85 ? -0.539 11.355 -4.594 1.00 91.81 85 GLY A O 1
ATOM 630 N N . TYR A 1 86 ? 1.461 12.322 -4.227 1.00 91.38 86 TYR A N 1
ATOM 631 C CA . TYR A 1 86 ? 1.700 12.760 -5.602 1.00 91.38 86 TYR A CA 1
ATOM 632 C C . TYR A 1 86 ? 2.971 12.112 -6.143 1.00 91.38 86 TYR A C 1
ATOM 634 O O . TYR A 1 86 ? 3.950 11.955 -5.418 1.00 91.38 86 TYR A O 1
ATOM 642 N N . PHE A 1 87 ? 2.962 11.775 -7.427 1.00 87.44 87 PHE A N 1
ATOM 643 C CA . PHE A 1 87 ? 4.138 11.359 -8.187 1.00 87.44 87 PHE A CA 1
ATOM 644 C C . PHE A 1 87 ? 4.189 12.151 -9.498 1.00 87.44 87 PHE A C 1
ATOM 646 O O . PHE A 1 87 ? 3.248 12.873 -9.825 1.00 87.44 87 PHE A O 1
ATOM 653 N N . GLU A 1 88 ? 5.274 12.030 -10.265 1.00 84.31 88 GLU A N 1
ATOM 654 C CA . GLU A 1 88 ? 5.517 12.859 -11.460 1.00 84.31 88 GLU A CA 1
ATOM 655 C C . GLU A 1 88 ? 4.345 12.868 -12.462 1.00 84.31 88 GLU A C 1
ATOM 657 O O . GLU A 1 88 ? 4.091 13.874 -13.119 1.00 84.31 88 GLU A O 1
ATOM 662 N N . GLN A 1 89 ? 3.598 11.764 -12.557 1.00 82.44 89 GLN A N 1
ATOM 663 C CA . GLN A 1 89 ? 2.572 11.553 -13.581 1.00 82.44 89 GLN A CA 1
ATOM 664 C C . GLN A 1 89 ? 1.144 11.487 -13.008 1.00 82.44 89 GLN A C 1
ATOM 666 O O . GLN A 1 89 ? 0.210 11.144 -13.738 1.00 82.44 89 GLN A O 1
ATOM 671 N N . GLY A 1 90 ? 0.942 11.798 -11.721 1.00 90.31 90 GLY A N 1
ATOM 672 C CA . GLY A 1 90 ? -0.393 11.761 -11.128 1.00 90.31 90 GLY A CA 1
ATOM 673 C C . GLY A 1 90 ? -0.439 11.694 -9.606 1.00 90.31 90 GLY A C 1
ATOM 674 O O . GLY A 1 90 ? 0.452 12.159 -8.897 1.00 90.31 90 GLY A O 1
ATOM 675 N N . VAL A 1 91 ? -1.519 11.102 -9.103 1.00 93.56 91 VAL A N 1
ATOM 676 C CA . VAL A 1 91 ? -1.767 10.890 -7.674 1.00 93.56 91 VAL A CA 1
ATOM 677 C C . VAL A 1 91 ? -1.837 9.409 -7.345 1.00 93.56 91 VAL A C 1
ATOM 679 O O . VAL A 1 91 ? -2.238 8.590 -8.174 1.00 93.56 91 VAL A O 1
ATOM 682 N N . PHE A 1 92 ? -1.496 9.050 -6.118 1.00 94.88 92 PHE A N 1
ATOM 683 C CA . PHE A 1 92 ? -1.695 7.698 -5.620 1.00 94.88 92 PHE A CA 1
ATOM 684 C C . PHE A 1 92 ? -2.374 7.706 -4.256 1.00 94.88 92 PHE A C 1
ATOM 686 O O . PHE A 1 92 ? -2.368 8.726 -3.567 1.00 94.88 92 PHE A O 1
ATOM 693 N N . SER A 1 93 ? -3.004 6.593 -3.878 1.00 95.56 93 SER A N 1
ATOM 694 C CA . SER A 1 93 ? -3.600 6.464 -2.549 1.00 95.56 93 SER A CA 1
ATOM 695 C C . SER A 1 93 ? -3.605 5.043 -1.991 1.00 95.56 93 SER A C 1
ATOM 697 O O . SER A 1 93 ? -3.682 4.077 -2.749 1.00 95.56 93 SER A O 1
ATOM 699 N N . LEU A 1 94 ? -3.594 4.937 -0.661 1.00 95.75 94 LEU A N 1
ATOM 700 C CA . LEU A 1 94 ? -3.807 3.720 0.124 1.00 95.75 94 LEU A CA 1
ATOM 701 C C . LEU A 1 94 ? -5.066 3.887 0.971 1.00 95.75 94 LEU A C 1
ATOM 703 O O . LEU A 1 94 ? -5.143 4.824 1.758 1.00 95.75 94 LEU A O 1
ATOM 707 N N . ALA A 1 95 ? -6.034 2.983 0.843 1.00 94.00 95 ALA A N 1
ATOM 708 C CA . ALA A 1 95 ? -7.264 3.014 1.633 1.00 94.00 95 ALA A CA 1
ATOM 709 C C . ALA A 1 95 ? -7.679 1.613 2.096 1.00 94.00 95 ALA A C 1
ATOM 711 O O . ALA A 1 95 ? -7.411 0.622 1.416 1.00 94.00 95 ALA A O 1
ATOM 712 N N . ILE A 1 96 ? 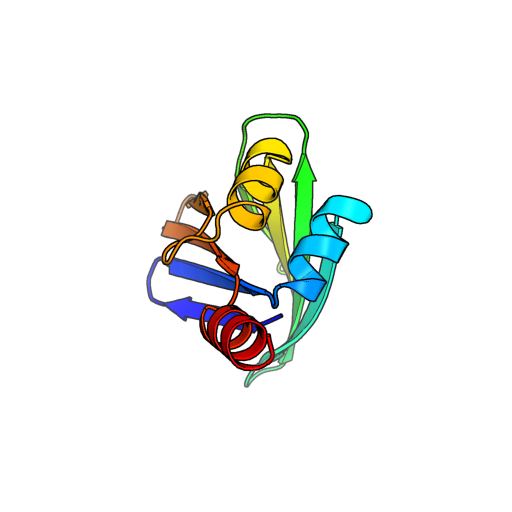-8.407 1.545 3.208 1.00 92.31 96 ILE A N 1
ATOM 713 C CA . ILE A 1 96 ? -9.054 0.306 3.655 1.00 92.31 96 ILE A CA 1
ATOM 714 C C . ILE A 1 96 ? -10.327 0.076 2.829 1.00 92.31 96 ILE A C 1
ATOM 716 O O . ILE A 1 96 ? -11.052 1.022 2.502 1.00 92.31 96 ILE A O 1
ATOM 720 N N . ASP A 1 97 ? -10.631 -1.171 2.469 1.00 90.69 97 ASP A N 1
ATOM 721 C CA . ASP A 1 97 ? -11.881 -1.491 1.782 1.00 90.69 97 ASP A CA 1
ATOM 722 C C . ASP A 1 97 ? -13.090 -1.264 2.712 1.00 90.69 97 ASP A C 1
ATOM 724 O O . ASP A 1 97 ? -13.311 -1.968 3.692 1.00 90.69 97 ASP A O 1
ATOM 728 N N . MET A 1 98 ? -13.920 -0.269 2.391 1.00 85.75 98 MET A N 1
ATOM 729 C CA . MET A 1 98 ? -15.116 0.067 3.175 1.00 85.75 98 MET A CA 1
ATOM 730 C C . MET A 1 98 ? -16.158 -1.052 3.219 1.00 85.75 98 MET A C 1
ATOM 732 O O . MET A 1 98 ? -17.026 -1.028 4.093 1.00 85.75 98 MET A O 1
ATOM 736 N N . HIS A 1 99 ? -16.127 -1.994 2.271 1.00 83.81 99 HIS A N 1
ATOM 737 C CA . HIS A 1 99 ? -16.993 -3.166 2.341 1.00 83.81 99 HIS A CA 1
ATOM 738 C C . HIS A 1 99 ? -16.662 -4.018 3.574 1.00 83.81 99 HIS A C 1
ATOM 740 O O . HIS A 1 99 ? -17.572 -4.418 4.297 1.00 83.81 99 HIS A O 1
ATOM 746 N N . ASP A 1 100 ? -15.373 -4.216 3.846 1.00 79.56 100 ASP A N 1
ATOM 747 C CA . ASP A 1 100 ? -14.873 -5.007 4.973 1.00 79.56 100 ASP A CA 1
ATOM 748 C C . ASP A 1 100 ? -15.273 -4.380 6.320 1.00 79.56 100 ASP A C 1
ATOM 750 O O . ASP A 1 100 ? -15.837 -5.029 7.200 1.00 79.56 100 ASP A O 1
ATOM 754 N N . ILE A 1 101 ? -15.143 -3.055 6.434 1.00 80.69 101 ILE A N 1
ATOM 755 C CA . ILE A 1 101 ? -15.549 -2.319 7.643 1.00 80.69 101 ILE A CA 1
ATOM 756 C C . ILE A 1 101 ? -17.040 -2.477 7.941 1.00 80.69 101 ILE A C 1
ATOM 758 O O . ILE A 1 101 ? -17.438 -2.653 9.093 1.00 80.69 101 ILE A O 1
ATOM 762 N N . ARG A 1 102 ? -1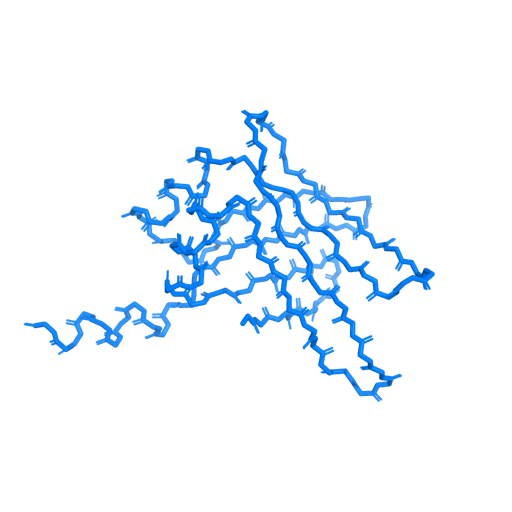7.887 -2.392 6.909 1.00 79.44 102 ARG A N 1
ATOM 763 C CA . ARG A 1 102 ? -19.339 -2.547 7.073 1.00 79.44 102 ARG A CA 1
ATOM 764 C C . ARG A 1 102 ? -19.708 -3.957 7.510 1.00 79.44 102 ARG A C 1
ATOM 766 O O . ARG A 1 102 ? -20.636 -4.101 8.297 1.00 79.44 102 ARG A O 1
ATOM 773 N N . GLN A 1 103 ? -18.995 -4.961 7.011 1.00 75.56 103 GLN A N 1
ATOM 774 C CA . GLN A 1 103 ? -19.216 -6.352 7.376 1.00 75.56 103 GLN A CA 1
ATOM 775 C C . GLN A 1 103 ? -18.844 -6.603 8.843 1.00 75.56 103 GLN A C 1
ATOM 777 O O . GLN A 1 103 ? -19.693 -7.048 9.608 1.00 75.56 103 GLN A O 1
ATOM 782 N N . GLN A 1 104 ? -17.658 -6.173 9.290 1.00 73.44 104 GLN A N 1
ATOM 783 C CA . GLN A 1 104 ? -17.283 -6.281 10.708 1.00 73.44 104 GLN A CA 1
ATOM 784 C C . GLN A 1 104 ? -18.208 -5.512 11.659 1.00 73.44 104 GLN A C 1
ATOM 786 O O . GLN A 1 104 ? -18.362 -5.902 12.814 1.00 73.44 104 GLN A O 1
ATOM 791 N N . ALA A 1 105 ? -18.787 -4.396 11.211 1.00 71.56 105 ALA A N 1
ATOM 792 C CA . ALA A 1 105 ? -19.758 -3.649 12.003 1.00 71.56 105 ALA A CA 1
ATOM 793 C C . ALA A 1 105 ? -21.128 -4.344 12.083 1.00 71.56 105 ALA A C 1
ATOM 795 O O . ALA A 1 105 ? -21.847 -4.117 13.048 1.00 71.56 105 ALA A O 1
ATOM 796 N N . ALA A 1 106 ? -21.495 -5.151 11.083 1.00 71.00 106 ALA A N 1
ATOM 797 C CA . ALA A 1 106 ? -22.736 -5.925 11.072 1.00 71.00 106 ALA A CA 1
ATOM 798 C C . ALA A 1 106 ? -22.630 -7.229 11.883 1.00 71.00 106 ALA A C 1
ATOM 800 O O . ALA A 1 106 ? -23.640 -7.709 12.390 1.00 71.00 106 ALA A O 1
ATOM 801 N N . ASP A 1 107 ? -21.417 -7.770 12.020 1.00 68.31 107 ASP A N 1
ATOM 802 C CA . ASP A 1 107 ? -21.127 -8.995 12.776 1.00 68.31 107 ASP A CA 1
ATOM 803 C C . ASP A 1 107 ? -20.919 -8.752 14.294 1.00 68.31 107 ASP A C 1
ATOM 805 O O . ASP A 1 107 ? -20.628 -9.694 15.035 1.00 68.31 107 ASP A O 1
ATOM 809 N N . LYS A 1 108 ? -21.057 -7.503 14.768 1.00 54.53 108 LYS A N 1
ATOM 810 C CA . LYS A 1 108 ? -20.977 -7.088 16.185 1.00 54.53 108 LYS A CA 1
ATOM 811 C C . LYS A 1 108 ? -22.342 -6.699 16.741 1.00 54.53 108 LYS A C 1
ATOM 813 O O . LYS A 1 108 ? -22.573 -7.008 17.931 1.00 54.53 108 LYS A O 1
#

Sequence (108 aa):
MKLKFATGHVSVRVELAEMQQLVTDGNLSETIELAGGAMTVVVSLVDEDIANMLFDPNTATIGFVYPRPAVEAELAKPSRNGIGGYFEQGVFSLAIDMHDIRQQAADK

Radius of gyration: 13.71 Å; chains: 1; bounding box: 36×24×36 Å

Foldseek 3Di:
DDWDDDQQEIEAEDALVQLVVCLVVQKDWDWDDDPVGIAIEIEGEDCDQDWDWDADPVRNYIYIYHHSVQSVVCSVPFDPFADKDHDPRHIYHYGYDVVNVVVVVVVD

Secondary structure (DSSP, 8-state):
-EEEEETTEEEEEE-HHHHHHHHHHSEEEEEEEETTEEEEEEEEEESSS--EEEEETTTTEEEEEEEHHHHHHHHHS--SS-EEEEETTEEEEEEE-HHHHHHHHH--